Protein AF-A0A0S8G6N2-F1 (afdb_monomer_lite)

Sequence (143 aa):
MYERDAFYPPSVASLGEPAIMRDLRLAQLVIYPLRYNPVRRELHVYQNVEVEVVFTDDGTNEKGMMRRRPSASFEELYRSLVLNYDELGRGVDGVERGSYLIITHDQFIEEIAPLAEWKRRKGWDVVVTPLSVIGSSPSATDI

Secondary structure (DSSP, 8-state):
-TT--S-BSSSSEEEPPPEEETTEEE--EEE--EEEETTTTEEEE-S---------S--TT--SS--SSPBTTTHHHHHHH-TTTGGGTTTTT-PBPPEEEEEE-GGGHHHHHHHHHHHHHTT-EEEEEEHHHH-SS--TT--

Organism: NCBI:txid1703774

InterPro domains:
  IPR001769 Gingipain [PF01364] (98-134)
  IPR012600 Gingipain propeptide [PF08126] (2-82)
  IPR029030 Caspase-like domain superfamily [SSF52129] (93-141)
  IPR029031 Gingipain, N-terminal superfamily [G3DSA:3.40.50.10390] (91-143)
  IPR038490 Gingipain propeptide superfamily [G3DSA:2.60.40.3800] (1-87)

pLDDT: mean 83.91, std 12.16, range [46.53, 95.69]

Structure (mmCIF, N/CA/C/O backbone):
data_AF-A0A0S8G6N2-F1
#
_entry.id   AF-A0A0S8G6N2-F1
#
loop_
_atom_site.group_PDB
_atom_site.id
_atom_site.type_symbol
_atom_site.label_atom_id
_atom_site.label_alt_id
_atom_site.label_comp_id
_atom_site.label_asym_id
_atom_site.label_entity_id
_atom_site.label_seq_id
_atom_site.pdbx_PDB_ins_code
_atom_site.Cartn_x
_atom_site.Cartn_y
_atom_site.Cartn_z
_atom_site.occupancy
_atom_site.B_iso_or_equiv
_atom_site.auth_seq_id
_atom_site.auth_comp_id
_atom_site.auth_asym_id
_atom_site.auth_atom_id
_atom_site.pdbx_PDB_model_num
ATOM 1 N N . MET A 1 1 ? -13.311 19.988 22.844 1.00 61.28 1 MET A N 1
ATOM 2 C CA . MET A 1 1 ? -13.553 18.554 22.547 1.00 61.28 1 MET A CA 1
ATOM 3 C C . MET A 1 1 ? -14.194 17.823 23.727 1.00 61.28 1 MET A C 1
ATOM 5 O O . MET A 1 1 ? -15.153 17.105 23.500 1.00 61.28 1 MET A O 1
ATOM 9 N N . TYR A 1 2 ? -13.740 18.044 24.966 1.00 72.12 2 TYR A N 1
ATOM 10 C CA . TYR A 1 2 ? -14.276 17.381 26.170 1.00 72.12 2 TYR A CA 1
ATOM 11 C C . TYR A 1 2 ? -15.663 17.852 26.647 1.00 72.12 2 TYR A C 1
ATOM 13 O O . TYR A 1 2 ? -16.285 17.179 27.454 1.00 72.12 2 TYR A O 1
ATOM 21 N N . GLU A 1 3 ? -16.166 18.972 26.132 1.00 84.06 3 GLU A N 1
ATOM 22 C CA . GLU A 1 3 ? -17.478 19.536 26.497 1.00 84.06 3 GLU A CA 1
ATOM 23 C C . GLU A 1 3 ? -18.605 19.096 25.549 1.00 84.06 3 GLU A C 1
ATOM 25 O O . GLU A 1 3 ? -19.748 19.523 25.684 1.00 84.06 3 GLU A O 1
ATOM 30 N N . ARG A 1 4 ? -18.292 18.264 24.547 1.00 84.88 4 ARG A N 1
ATOM 31 C CA . ARG A 1 4 ? -19.255 17.828 23.535 1.00 84.88 4 ARG A CA 1
ATOM 32 C C . ARG A 1 4 ? -19.909 16.520 23.966 1.00 84.88 4 ARG A C 1
ATOM 34 O O . ARG A 1 4 ? -19.217 15.514 24.102 1.00 84.88 4 ARG A O 1
ATOM 41 N N . ASP A 1 5 ? -21.232 16.527 24.110 1.00 90.88 5 ASP A N 1
ATOM 42 C CA . ASP A 1 5 ? -22.028 15.327 24.391 1.00 90.88 5 ASP A CA 1
ATOM 43 C C . ASP A 1 5 ? -22.211 14.485 23.116 1.00 90.88 5 ASP A C 1
ATOM 45 O O . ASP A 1 5 ? -23.252 14.496 22.462 1.00 90.88 5 ASP A O 1
ATOM 49 N N . ALA A 1 6 ? -21.131 13.828 22.692 1.00 91.62 6 ALA A N 1
ATOM 50 C CA . ALA A 1 6 ? -21.118 12.921 21.553 1.00 91.62 6 ALA A CA 1
ATOM 51 C C . ALA A 1 6 ? -19.998 11.882 21.694 1.00 91.62 6 ALA A C 1
ATOM 53 O O . ALA A 1 6 ? -18.934 12.167 22.244 1.00 91.62 6 ALA A O 1
ATOM 54 N N . PHE A 1 7 ? -20.212 10.690 21.135 1.00 92.06 7 PHE A N 1
ATOM 55 C CA . PHE A 1 7 ? -19.178 9.660 21.056 1.00 92.06 7 PHE A CA 1
ATOM 56 C C . PHE A 1 7 ? -18.111 10.014 20.020 1.00 92.06 7 PHE A C 1
ATOM 58 O O . PHE A 1 7 ? -18.426 10.269 18.853 1.00 92.06 7 PHE A O 1
ATOM 65 N N . TYR A 1 8 ? -16.848 9.948 20.435 1.00 91.12 8 TYR A N 1
ATOM 66 C CA . TYR A 1 8 ? -15.688 10.115 19.569 1.00 91.12 8 TYR A CA 1
ATOM 67 C C . TYR A 1 8 ? -14.822 8.841 19.550 1.00 91.12 8 TYR A C 1
ATOM 69 O O . TYR A 1 8 ? -14.606 8.262 20.619 1.00 91.12 8 TYR A O 1
ATOM 77 N N . PRO A 1 9 ? -14.293 8.412 18.384 1.00 92.50 9 PRO A N 1
ATOM 78 C CA . PRO A 1 9 ? -14.552 8.924 17.026 1.00 92.50 9 PRO A CA 1
ATOM 79 C C . PRO A 1 9 ? -16.022 8.759 16.582 1.00 92.50 9 PRO A C 1
ATOM 81 O O . PRO A 1 9 ? -16.766 8.022 17.230 1.00 92.50 9 PRO A O 1
ATOM 84 N N . PRO A 1 10 ? -16.493 9.460 15.531 1.00 89.25 10 PRO A N 1
ATOM 85 C CA . PRO A 1 10 ? -17.893 9.401 15.093 1.00 89.25 10 PRO A CA 1
ATOM 86 C C . PRO A 1 10 ? -18.275 8.083 14.395 1.00 89.25 10 PRO A C 1
ATOM 88 O O . PRO A 1 10 ? -19.438 7.682 14.469 1.00 89.25 10 PRO A O 1
ATOM 91 N N . SER A 1 11 ? -17.320 7.390 13.776 1.00 90.94 11 SER A N 1
ATOM 92 C CA . SER A 1 11 ? -17.503 6.082 13.138 1.00 90.94 11 SER A CA 1
ATOM 93 C C . SER A 1 11 ? -16.583 5.029 13.766 1.00 90.94 11 SER A C 1
ATOM 95 O O . SER A 1 11 ? -15.563 5.363 14.365 1.00 90.94 11 SER A O 1
ATOM 97 N N . VAL A 1 12 ? -16.965 3.752 13.659 1.00 92.62 12 VAL A N 1
ATOM 98 C CA . VAL A 1 12 ? -16.175 2.600 14.153 1.00 92.62 12 VAL A CA 1
ATOM 99 C C . VAL A 1 12 ? -15.094 2.197 13.150 1.00 92.62 12 VAL A C 1
ATOM 101 O O . VAL A 1 12 ? -14.081 1.629 13.532 1.00 92.62 12 VAL A O 1
ATOM 104 N N . ALA A 1 13 ? -15.278 2.532 11.877 1.00 93.94 13 ALA A N 1
ATOM 105 C CA . ALA A 1 13 ? -14.270 2.377 10.845 1.00 93.94 13 ALA A CA 1
ATOM 106 C C . ALA A 1 13 ? -14.218 3.635 9.972 1.00 93.94 13 ALA A C 1
ATOM 108 O O . ALA A 1 13 ? -15.216 4.353 9.832 1.00 93.94 13 ALA A O 1
ATOM 109 N N . SER A 1 14 ? -13.055 3.912 9.401 1.00 93.50 14 SER A N 1
ATOM 110 C CA . SER A 1 14 ? -12.871 4.933 8.373 1.00 93.50 14 SER A CA 1
ATOM 111 C C . SER A 1 14 ? -11.941 4.412 7.285 1.00 93.50 14 SER A C 1
ATOM 113 O O . SER A 1 14 ? -11.021 3.635 7.546 1.00 93.50 14 SER A O 1
ATOM 115 N N . LEU A 1 15 ? -12.206 4.837 6.052 1.00 91.88 15 LEU A N 1
ATOM 116 C CA . LEU A 1 15 ? -11.362 4.550 4.902 1.00 91.88 15 LEU A CA 1
ATOM 117 C C . LEU A 1 15 ? -10.538 5.800 4.582 1.00 91.88 15 LEU A C 1
ATOM 119 O O . LEU A 1 15 ? -11.094 6.890 4.448 1.00 91.88 15 LEU A O 1
ATOM 123 N N . GLY A 1 16 ? -9.220 5.644 4.501 1.00 89.25 16 GLY A N 1
ATOM 124 C CA . GLY A 1 16 ? -8.308 6.687 4.041 1.00 89.25 16 GLY A CA 1
ATOM 125 C C . GLY A 1 16 ? -8.349 6.862 2.523 1.00 89.25 16 GLY A C 1
ATOM 126 O O . GLY A 1 16 ? -8.887 6.027 1.794 1.00 89.25 16 GLY A O 1
ATOM 127 N N . GLU A 1 17 ? -7.744 7.943 2.034 1.00 88.81 17 GLU A N 1
ATOM 128 C CA . GLU A 1 17 ? -7.650 8.191 0.595 1.00 88.81 17 GLU A CA 1
ATOM 129 C C . GLU A 1 17 ? -6.792 7.120 -0.108 1.00 88.81 17 GLU A C 1
ATOM 131 O O . GLU A 1 17 ? -5.739 6.734 0.416 1.00 88.81 17 GLU A O 1
ATOM 136 N N . PRO A 1 18 ? -7.201 6.633 -1.297 1.00 88.44 18 PRO A N 1
ATOM 137 C CA . PRO A 1 18 ? -6.416 5.661 -2.042 1.00 88.44 18 PRO A CA 1
ATOM 138 C C . PRO A 1 18 ? -5.062 6.218 -2.496 1.00 88.44 18 PRO A C 1
ATOM 140 O O . PRO A 1 18 ? -4.984 7.268 -3.140 1.00 88.44 18 PRO A O 1
ATOM 143 N N . ALA A 1 19 ? -3.999 5.456 -2.253 1.00 87.56 19 ALA A N 1
ATOM 144 C CA . ALA A 1 19 ? -2.635 5.776 -2.660 1.00 87.56 19 ALA A CA 1
ATOM 145 C C . ALA A 1 19 ? -2.081 4.718 -3.622 1.00 87.56 19 ALA A C 1
ATOM 147 O O . ALA A 1 19 ? -2.405 3.535 -3.526 1.00 87.56 19 ALA A O 1
ATOM 148 N N . ILE A 1 20 ? -1.212 5.126 -4.548 1.00 86.56 20 ILE A N 1
ATOM 149 C CA . ILE A 1 20 ? -0.537 4.199 -5.463 1.00 86.56 20 ILE A CA 1
ATOM 150 C C . ILE A 1 20 ? 0.858 3.886 -4.919 1.00 86.56 20 ILE A C 1
ATOM 152 O O . ILE A 1 20 ? 1.721 4.759 -4.851 1.00 86.56 20 ILE A O 1
ATOM 156 N N . MET A 1 21 ? 1.101 2.618 -4.596 1.00 86.25 21 MET A N 1
ATOM 157 C CA . MET A 1 21 ? 2.423 2.090 -4.270 1.00 86.25 21 MET A CA 1
ATOM 158 C C . MET A 1 21 ? 2.944 1.264 -5.444 1.00 86.25 21 MET A C 1
ATOM 160 O O . MET A 1 21 ? 2.768 0.044 -5.494 1.00 86.25 21 MET A O 1
ATOM 164 N N . ARG A 1 22 ? 3.619 1.942 -6.380 1.00 84.75 22 ARG A N 1
ATOM 165 C CA . ARG A 1 22 ? 4.195 1.359 -7.603 1.00 84.75 22 ARG A CA 1
ATOM 166 C C . ARG A 1 22 ? 3.171 0.520 -8.372 1.00 84.75 22 ARG A C 1
ATOM 168 O O . ARG A 1 22 ? 2.451 1.075 -9.198 1.00 84.75 22 ARG A O 1
ATOM 175 N N . ASP A 1 23 ? 3.098 -0.788 -8.128 1.00 80.44 23 ASP A N 1
ATOM 176 C CA . ASP A 1 23 ? 2.254 -1.731 -8.856 1.00 80.44 23 ASP A CA 1
ATOM 177 C C . ASP A 1 23 ? 0.799 -1.775 -8.358 1.00 80.44 23 ASP A C 1
ATOM 179 O O . ASP A 1 23 ? -0.105 -2.044 -9.162 1.00 80.44 23 ASP A O 1
ATOM 183 N N . LEU A 1 24 ? 0.563 -1.406 -7.095 1.00 83.00 24 LEU A N 1
ATOM 184 C CA . LEU A 1 24 ? -0.725 -1.543 -6.410 1.00 83.00 24 LEU A CA 1
ATOM 185 C C . LEU A 1 24 ? -1.356 -0.192 -6.056 1.00 83.00 24 LEU A C 1
ATOM 187 O O . LEU A 1 24 ? -0.659 0.762 -5.718 1.00 83.00 24 LEU A O 1
ATOM 191 N N . ARG A 1 25 ? -2.690 -0.140 -6.092 1.00 86.25 25 ARG A N 1
ATOM 192 C CA . ARG A 1 25 ? -3.499 0.928 -5.491 1.00 86.25 25 ARG A CA 1
ATOM 193 C C . ARG A 1 25 ? -4.016 0.402 -4.158 1.00 86.25 25 ARG A C 1
ATOM 195 O O . ARG A 1 25 ? -4.633 -0.658 -4.123 1.00 86.25 25 ARG A O 1
ATOM 202 N N . LEU A 1 26 ? -3.711 1.112 -3.084 1.00 88.12 26 LEU A N 1
ATOM 203 C CA . LEU A 1 26 ? -3.954 0.709 -1.706 1.00 88.12 26 LEU A CA 1
ATOM 204 C C . LEU A 1 26 ? -4.903 1.702 -1.047 1.00 88.12 26 LEU A C 1
ATOM 206 O O . LEU A 1 26 ? -4.827 2.897 -1.323 1.00 88.12 26 LEU A O 1
ATOM 210 N N . ALA A 1 27 ? -5.749 1.217 -0.146 1.00 90.56 27 ALA A N 1
ATOM 211 C CA . ALA A 1 27 ? -6.561 2.051 0.728 1.00 90.56 27 ALA A CA 1
ATOM 212 C C . ALA A 1 27 ? -6.328 1.621 2.178 1.00 90.56 27 ALA A C 1
ATOM 214 O O . ALA A 1 27 ? -6.266 0.428 2.478 1.00 90.56 27 ALA A O 1
ATOM 215 N N . GLN A 1 28 ? -6.172 2.593 3.074 1.00 92.44 28 GLN A N 1
ATOM 216 C CA . GLN A 1 28 ? -5.993 2.319 4.494 1.00 92.44 28 GLN A CA 1
ATOM 217 C C . GLN A 1 28 ? -7.360 2.187 5.166 1.00 92.44 28 GLN A C 1
ATOM 219 O O . GLN A 1 28 ? -8.133 3.141 5.1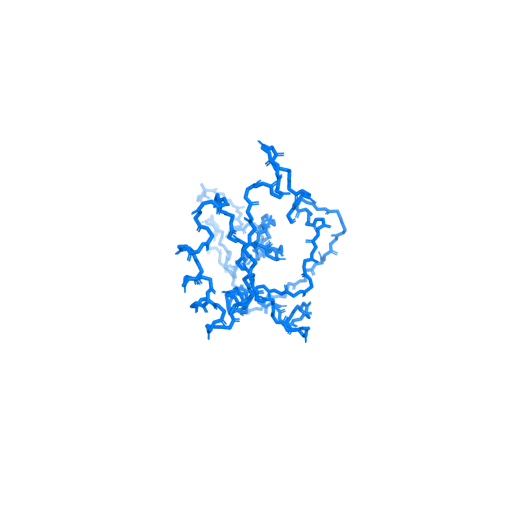72 1.00 92.44 28 GLN A O 1
ATOM 224 N N . LEU A 1 29 ? -7.639 1.035 5.774 1.00 93.12 29 LEU A N 1
ATOM 225 C CA . LEU A 1 29 ? -8.784 0.859 6.665 1.00 93.12 29 LEU A CA 1
ATOM 226 C C . LEU A 1 29 ? -8.336 1.099 8.110 1.00 93.12 29 LEU A C 1
ATOM 228 O O . LEU A 1 29 ? -7.435 0.419 8.603 1.00 93.12 29 LEU A O 1
ATOM 232 N N . VAL A 1 30 ? -8.962 2.052 8.795 1.00 93.94 30 VAL A N 1
ATOM 233 C CA . VAL A 1 30 ? -8.718 2.322 10.218 1.00 93.94 30 VAL A CA 1
ATOM 234 C C . VAL A 1 30 ? -9.936 1.884 11.017 1.00 93.94 30 VAL A C 1
ATOM 236 O O . VAL A 1 30 ? -11.056 2.285 10.711 1.00 93.94 30 VAL A O 1
ATOM 239 N N . ILE A 1 31 ? -9.718 1.072 12.053 1.00 94.44 31 ILE A N 1
ATOM 240 C CA . ILE A 1 31 ? -10.769 0.574 12.946 1.00 94.44 31 ILE A CA 1
ATOM 241 C C . ILE A 1 31 ? -10.591 1.203 14.330 1.00 94.44 31 ILE A C 1
ATOM 243 O O . ILE A 1 31 ? -9.504 1.183 14.908 1.00 94.44 31 ILE A O 1
ATOM 247 N N . TYR A 1 32 ? -11.680 1.740 14.872 1.00 94.69 32 TYR A N 1
ATOM 248 C CA . TYR A 1 32 ? -11.781 2.366 16.186 1.00 94.69 32 TYR A CA 1
ATOM 249 C C . TYR A 1 32 ? -12.663 1.502 17.104 1.00 94.69 32 TYR A C 1
ATOM 251 O O . TYR A 1 32 ? -13.867 1.742 17.215 1.00 94.69 32 TYR A O 1
ATOM 259 N N . PRO A 1 33 ? -12.094 0.496 17.795 1.00 93.81 33 PRO A N 1
ATOM 260 C CA . PRO A 1 33 ? -12.868 -0.423 18.638 1.00 93.81 33 PRO A CA 1
ATOM 261 C C . PRO A 1 33 ? -13.377 0.223 19.936 1.00 93.81 33 PRO A C 1
ATOM 263 O O . PRO A 1 33 ? -14.170 -0.374 20.662 1.00 93.81 33 PRO A O 1
ATOM 266 N N . LEU A 1 34 ? -12.922 1.439 20.244 1.00 94.81 34 LEU A N 1
ATOM 267 C CA . LEU A 1 34 ? -13.254 2.181 21.451 1.00 94.81 34 LEU A CA 1
ATOM 268 C C . LEU A 1 34 ? -13.861 3.525 21.072 1.00 94.81 34 LEU A C 1
ATOM 270 O O . LEU A 1 34 ? -13.276 4.280 20.291 1.00 94.81 34 LEU A O 1
ATOM 274 N N . ARG A 1 35 ? -15.014 3.843 21.658 1.00 94.12 35 ARG A N 1
ATOM 275 C CA . ARG A 1 35 ? -15.675 5.136 21.470 1.00 94.12 35 ARG A CA 1
ATOM 276 C C . ARG A 1 35 ? -16.075 5.715 22.808 1.00 94.12 35 ARG A C 1
ATOM 278 O O . ARG A 1 35 ? -16.758 5.058 23.586 1.00 94.12 35 ARG A O 1
ATOM 285 N N . TYR A 1 36 ? -15.677 6.952 23.062 1.00 94.50 36 TYR A N 1
ATOM 286 C CA . TYR A 1 36 ? -15.869 7.590 24.358 1.00 94.50 36 TYR A CA 1
ATOM 287 C C . TYR A 1 36 ? -16.732 8.843 24.238 1.00 94.50 36 TYR A C 1
ATOM 289 O O . TYR A 1 36 ? -16.522 9.654 23.332 1.00 94.50 36 TYR A O 1
ATOM 297 N N . ASN A 1 37 ? -17.683 9.004 25.159 1.00 95.06 37 ASN A N 1
ATOM 298 C CA . ASN A 1 37 ? -18.418 10.247 25.360 1.00 95.06 37 ASN A CA 1
ATOM 299 C C . ASN A 1 37 ? -17.908 10.940 26.641 1.00 95.06 37 ASN A C 1
ATOM 301 O O . ASN A 1 37 ? -18.136 10.428 27.742 1.00 95.06 37 ASN A O 1
ATOM 305 N N . PRO A 1 38 ? -17.248 12.107 26.531 1.00 92.31 38 PRO A N 1
ATOM 306 C CA . PRO A 1 38 ? -16.621 12.769 27.671 1.00 92.31 38 PRO A CA 1
ATOM 307 C C . PRO A 1 38 ? -17.606 13.422 28.646 1.00 92.31 38 PRO A C 1
ATOM 309 O O . PRO A 1 38 ? -17.295 13.500 29.834 1.00 92.31 38 PRO A O 1
ATOM 312 N N . VAL A 1 39 ? -18.780 13.855 28.177 1.00 93.75 39 VAL A N 1
ATOM 313 C CA . VAL A 1 39 ? -19.797 14.507 29.022 1.00 93.75 39 VAL A CA 1
ATOM 314 C C . VAL A 1 39 ? -20.529 13.467 29.863 1.00 93.75 39 VAL A C 1
ATOM 316 O O . VAL A 1 39 ? -20.693 13.644 31.069 1.00 93.75 39 VAL A O 1
ATOM 319 N N . ARG A 1 40 ? -20.904 12.343 29.242 1.00 92.56 40 ARG A N 1
ATOM 320 C CA . ARG A 1 40 ? -21.622 11.243 29.905 1.00 92.56 40 ARG A CA 1
ATOM 321 C C . ARG A 1 40 ? -20.708 10.268 30.646 1.00 92.56 40 ARG A C 1
ATOM 323 O O . ARG A 1 40 ? -21.190 9.503 31.473 1.00 92.56 40 ARG A O 1
ATOM 330 N N . ARG A 1 41 ? -19.397 10.309 30.375 1.00 91.31 41 ARG A N 1
ATOM 331 C CA . ARG A 1 41 ? -18.388 9.360 30.888 1.00 91.31 41 ARG A CA 1
ATOM 332 C C . ARG A 1 41 ? -18.700 7.906 30.524 1.00 91.31 41 ARG A C 1
ATOM 334 O O . ARG A 1 41 ? -18.416 6.985 31.284 1.00 91.31 41 ARG A O 1
ATOM 341 N N . GLU A 1 42 ? -19.268 7.707 29.341 1.00 95.00 42 GLU A N 1
ATOM 342 C CA . GLU A 1 42 ? -19.617 6.394 28.803 1.00 95.00 42 G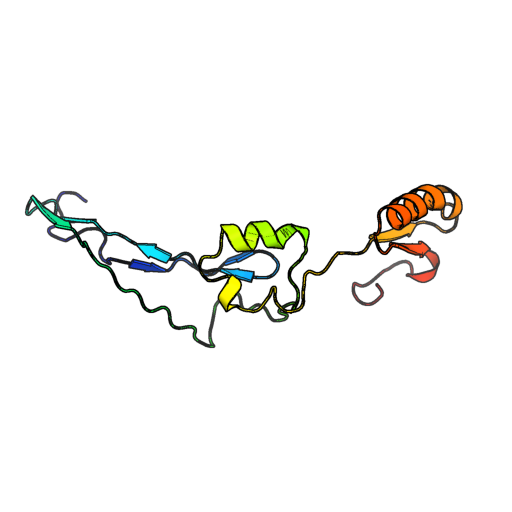LU A CA 1
ATOM 343 C C . GLU A 1 42 ? -18.559 5.958 27.777 1.00 95.00 42 GLU A C 1
ATOM 345 O O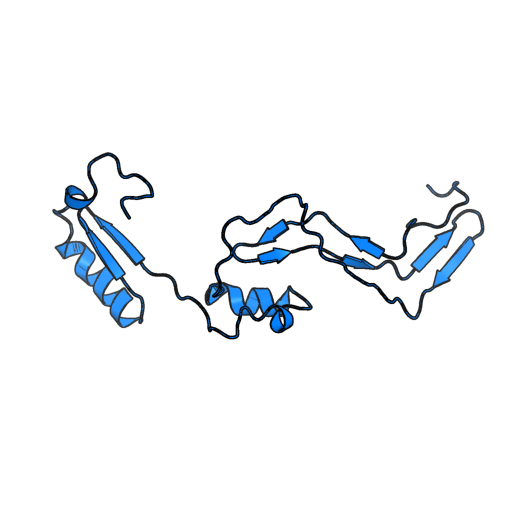 . GLU A 1 42 ? -18.182 6.730 26.890 1.00 95.00 42 GLU A O 1
ATOM 350 N N . LEU A 1 43 ? -18.082 4.716 27.891 1.00 94.25 43 LEU A N 1
ATOM 351 C CA . LEU A 1 43 ? -17.165 4.084 26.941 1.00 94.25 43 LEU A CA 1
ATOM 352 C C . LEU A 1 43 ? -17.869 2.903 26.275 1.00 94.25 43 LEU A C 1
ATOM 354 O O . LEU A 1 43 ? -18.255 1.945 26.941 1.00 94.25 43 LEU A O 1
ATOM 358 N N . HIS A 1 44 ? -17.989 2.950 24.955 1.00 94.25 44 HIS A N 1
ATOM 359 C CA . HIS A 1 44 ? -18.395 1.806 24.152 1.00 94.25 44 HIS A CA 1
ATOM 360 C C . HIS A 1 44 ? -17.163 1.028 23.699 1.00 94.25 44 HIS A C 1
ATOM 362 O O . HIS A 1 44 ? -16.225 1.604 23.141 1.00 94.25 44 HIS A O 1
ATOM 368 N N . VAL A 1 45 ? -17.198 -0.284 23.928 1.00 95.19 45 VAL A N 1
ATOM 369 C CA . VAL A 1 45 ? -16.149 -1.232 23.546 1.00 95.19 45 VAL A CA 1
ATOM 370 C C . VAL A 1 45 ? -16.752 -2.243 22.579 1.00 95.19 45 VAL A C 1
ATOM 372 O O . VAL A 1 45 ? -17.625 -3.024 22.957 1.00 95.19 45 VAL A O 1
ATOM 375 N N . TYR A 1 46 ? -16.291 -2.226 21.333 1.00 94.44 46 TYR A N 1
ATOM 376 C CA . TYR A 1 46 ? -16.722 -3.170 20.307 1.00 94.44 46 TYR A CA 1
ATOM 377 C C . TYR A 1 46 ? -15.785 -4.377 20.318 1.00 94.44 46 TYR A C 1
ATOM 379 O O . TYR A 1 46 ? -14.602 -4.249 20.017 1.00 94.44 46 TYR A O 1
ATOM 387 N N . GLN A 1 47 ? -16.312 -5.544 20.692 1.00 93.56 47 GLN A N 1
ATOM 388 C CA . GLN A 1 47 ? -15.540 -6.793 20.733 1.00 93.56 47 GLN A CA 1
ATOM 389 C C . GLN A 1 47 ? -15.428 -7.459 19.359 1.00 93.56 47 GLN A C 1
ATOM 391 O O . GLN A 1 47 ? -14.424 -8.098 19.073 1.00 93.56 47 GLN A O 1
ATOM 396 N N . ASN A 1 48 ? -16.445 -7.284 18.513 1.00 94.06 48 ASN A N 1
ATOM 397 C CA . ASN A 1 48 ? -16.481 -7.793 17.149 1.00 94.06 48 ASN A CA 1
ATOM 398 C C . ASN A 1 48 ? -16.889 -6.652 16.217 1.00 94.06 48 ASN A C 1
ATOM 400 O O . ASN A 1 48 ? -17.883 -5.969 16.474 1.00 94.06 48 ASN A O 1
ATOM 404 N N . VAL A 1 49 ? -16.108 -6.443 15.159 1.00 91.50 49 VAL A N 1
ATOM 405 C CA . VAL A 1 49 ? -16.381 -5.454 14.114 1.00 91.50 49 VAL A CA 1
ATOM 406 C C . VAL A 1 49 ? -16.284 -6.173 12.779 1.00 91.50 49 VAL A C 1
ATOM 408 O O . VAL A 1 49 ? -15.223 -6.680 12.427 1.00 91.50 49 VAL A O 1
ATOM 411 N N . GLU A 1 50 ? -17.393 -6.214 12.053 1.00 92.81 50 GLU A N 1
ATOM 412 C CA . GLU A 1 50 ? -17.454 -6.722 10.687 1.00 92.81 50 GLU A CA 1
ATOM 413 C C . GLU A 1 50 ? -17.453 -5.529 9.730 1.00 92.81 50 GLU A C 1
ATOM 415 O O . GLU A 1 50 ? -18.200 -4.566 9.926 1.00 92.81 50 GLU A O 1
ATOM 420 N N . VAL A 1 51 ? -16.560 -5.557 8.739 1.00 90.75 51 VAL A N 1
ATOM 421 C CA . VAL A 1 51 ? -16.401 -4.482 7.757 1.00 90.75 51 VAL A CA 1
ATOM 422 C C . VAL A 1 51 ? -16.472 -5.085 6.366 1.00 90.75 51 VAL A C 1
ATOM 424 O O . VAL A 1 51 ? -15.672 -5.951 6.024 1.00 90.75 51 VAL A O 1
ATOM 427 N N . GLU A 1 52 ? -17.395 -4.579 5.557 1.00 91.50 52 GLU A N 1
ATOM 428 C CA . GLU A 1 52 ? -17.483 -4.885 4.135 1.00 91.50 52 GLU A CA 1
ATOM 429 C C . GLU A 1 52 ? -16.849 -3.743 3.333 1.00 91.50 52 GLU A C 1
ATOM 431 O O . GLU A 1 52 ? -17.194 -2.572 3.510 1.00 91.50 52 GLU A O 1
ATOM 436 N N . VAL A 1 53 ? -15.899 -4.080 2.459 1.00 88.25 53 VAL A N 1
ATOM 437 C CA . VAL A 1 53 ? -15.255 -3.126 1.550 1.00 88.25 53 VAL A CA 1
ATOM 438 C C . VAL A 1 53 ? -15.715 -3.429 0.131 1.00 88.25 53 VAL A C 1
ATOM 440 O O . VAL A 1 53 ? -15.396 -4.481 -0.417 1.00 88.25 53 VAL A O 1
ATOM 443 N N . VAL A 1 54 ? -16.446 -2.489 -0.467 1.00 87.56 54 VAL A N 1
ATOM 444 C CA . VAL A 1 54 ? -16.962 -2.602 -1.836 1.00 87.56 54 VAL A CA 1
ATOM 445 C C . VAL A 1 54 ? -16.111 -1.746 -2.771 1.00 87.56 54 VAL A C 1
ATOM 447 O O . VAL A 1 54 ? -15.963 -0.541 -2.565 1.00 87.56 54 VAL A O 1
ATOM 450 N N . PHE A 1 55 ? -15.551 -2.368 -3.808 1.00 82.50 55 PHE A N 1
ATOM 451 C CA . PHE A 1 55 ? -14.822 -1.670 -4.866 1.00 82.50 55 PHE A CA 1
ATOM 452 C C . PHE A 1 55 ? -15.814 -1.136 -5.906 1.00 82.50 55 PHE A C 1
ATOM 454 O O . PHE A 1 55 ? -16.690 -1.869 -6.357 1.00 82.50 55 PHE A O 1
ATOM 461 N N . THR A 1 56 ? -15.684 0.139 -6.268 1.00 82.00 56 THR A N 1
ATOM 462 C CA . THR A 1 56 ? -16.527 0.824 -7.262 1.00 82.00 56 THR A CA 1
ATOM 463 C C . THR A 1 56 ? -15.667 1.307 -8.432 1.00 82.00 56 THR A C 1
ATOM 465 O O . THR A 1 56 ? -14.454 1.467 -8.273 1.00 82.00 56 THR A O 1
ATOM 468 N N . ASP A 1 57 ? -16.285 1.489 -9.603 1.00 68.38 57 ASP A N 1
ATOM 469 C CA . ASP A 1 57 ? -15.573 1.774 -10.858 1.00 68.38 57 ASP A CA 1
ATOM 470 C C . ASP A 1 57 ? -15.076 3.226 -10.973 1.00 68.38 57 ASP A C 1
ATOM 472 O O . ASP A 1 57 ? -14.074 3.462 -11.639 1.00 68.38 57 ASP A O 1
ATOM 476 N N . ASP A 1 58 ? -15.708 4.178 -10.280 1.00 67.75 58 ASP A N 1
ATOM 477 C CA . ASP A 1 58 ? -15.312 5.591 -10.281 1.00 67.75 58 ASP A CA 1
ATOM 478 C C . ASP A 1 58 ? -14.356 5.889 -9.114 1.00 67.75 58 ASP A C 1
ATOM 480 O O . ASP A 1 58 ? -14.708 5.697 -7.942 1.00 67.75 58 ASP A O 1
ATOM 484 N N . GLY A 1 59 ? -13.144 6.393 -9.388 1.00 63.31 59 GLY A N 1
ATOM 485 C CA . GLY A 1 59 ? -12.197 6.660 -8.303 1.00 63.31 59 GLY A CA 1
ATOM 486 C C . GLY A 1 59 ? -11.115 7.705 -8.562 1.00 63.31 59 GLY A C 1
ATOM 487 O O . GLY A 1 59 ? -10.618 7.911 -9.660 1.00 63.31 59 GLY A O 1
ATOM 488 N N . THR A 1 60 ? -10.649 8.337 -7.485 1.00 61.31 60 THR A N 1
ATOM 489 C CA . THR A 1 60 ? -9.403 9.115 -7.505 1.00 61.31 60 THR A CA 1
ATOM 490 C C . THR A 1 60 ? -8.193 8.181 -7.635 1.00 61.31 60 THR A C 1
ATOM 492 O O . THR A 1 60 ? -8.164 7.097 -7.044 1.00 61.31 60 THR A O 1
ATOM 495 N N . ASN A 1 61 ? -7.161 8.597 -8.378 1.00 64.00 61 ASN A N 1
ATOM 496 C CA . ASN A 1 61 ? -5.941 7.808 -8.619 1.00 64.00 61 ASN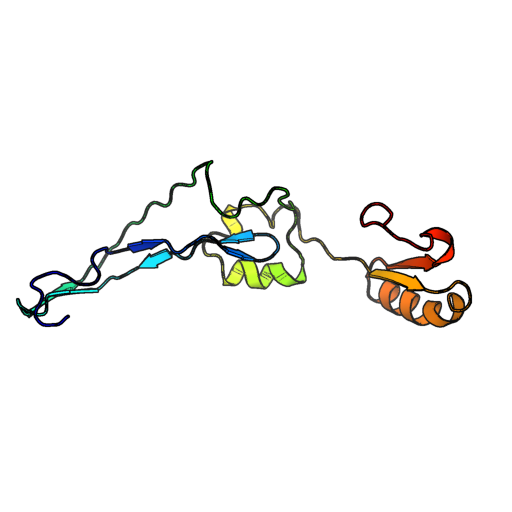 A CA 1
ATOM 497 C C . ASN A 1 61 ? -6.184 6.469 -9.341 1.00 64.00 61 ASN A C 1
ATOM 499 O O . ASN A 1 61 ? -5.643 5.429 -8.951 1.00 64.00 61 ASN A O 1
ATOM 503 N N . GLU A 1 62 ? -6.990 6.478 -10.401 1.00 68.12 62 GLU A N 1
ATOM 504 C CA . GLU A 1 62 ? -7.095 5.335 -11.306 1.00 68.12 62 GLU A CA 1
ATOM 505 C C . GLU A 1 62 ? -5.750 5.037 -11.970 1.00 68.12 62 GLU A C 1
ATOM 507 O O . GLU A 1 62 ? -5.080 5.905 -12.535 1.00 68.12 62 GLU A O 1
ATOM 512 N N . LYS A 1 63 ? -5.333 3.774 -11.896 1.00 67.50 63 LYS A N 1
ATOM 513 C CA . LYS A 1 63 ? -4.097 3.328 -12.523 1.00 67.50 63 LYS A CA 1
ATOM 514 C C . LYS A 1 63 ? -4.414 2.766 -13.906 1.00 67.50 63 LYS A C 1
ATOM 516 O O . LYS A 1 63 ? -4.760 1.596 -14.024 1.00 67.50 63 LYS A O 1
ATOM 521 N N . GLY A 1 64 ? -4.229 3.586 -14.942 1.00 63.28 64 GLY A N 1
ATOM 522 C CA . GLY A 1 64 ? -4.567 3.240 -16.332 1.00 63.28 64 GLY A CA 1
ATOM 523 C C . GLY A 1 64 ? -3.820 2.035 -16.922 1.00 63.28 64 GLY A C 1
ATOM 524 O O . GLY A 1 64 ? -4.265 1.460 -17.908 1.00 63.28 64 GLY A O 1
ATOM 525 N N . MET A 1 65 ? -2.706 1.608 -16.317 1.00 63.62 65 MET A N 1
ATOM 526 C CA . MET A 1 65 ? -1.973 0.417 -16.744 1.00 63.62 65 MET A CA 1
ATOM 527 C C . MET A 1 65 ? -1.562 -0.409 -15.524 1.00 63.62 65 MET A C 1
ATOM 529 O O . MET A 1 65 ? -0.584 -0.110 -14.834 1.00 63.62 65 MET A O 1
ATOM 533 N N . MET A 1 66 ? -2.331 -1.452 -15.217 1.00 63.69 66 MET A N 1
ATOM 534 C CA . MET A 1 66 ? -1.969 -2.411 -14.175 1.00 63.69 66 MET A CA 1
ATOM 535 C C . MET A 1 66 ? -1.036 -3.475 -14.751 1.00 63.69 66 MET A C 1
ATOM 537 O O . MET A 1 66 ? -1.423 -4.265 -15.608 1.00 63.69 66 MET A O 1
ATOM 541 N N . ARG A 1 67 ? 0.204 -3.515 -14.252 1.00 66.31 67 ARG A N 1
ATOM 542 C CA . ARG A 1 67 ? 1.116 -4.628 -14.525 1.00 66.31 67 ARG A CA 1
ATOM 543 C C . ARG A 1 67 ? 0.549 -5.898 -13.898 1.00 66.31 67 ARG A C 1
ATOM 545 O O . ARG A 1 67 ? 0.172 -5.894 -12.723 1.00 66.31 67 ARG A O 1
ATOM 552 N N . ARG A 1 68 ? 0.482 -6.965 -14.700 1.00 66.25 68 ARG A N 1
ATOM 553 C CA . ARG A 1 68 ? 0.016 -8.286 -14.255 1.00 66.25 68 ARG A CA 1
ATOM 554 C C . ARG A 1 68 ? 0.980 -8.919 -13.257 1.00 66.25 68 ARG A C 1
ATOM 556 O O . ARG A 1 68 ? 0.522 -9.501 -12.286 1.00 66.25 68 ARG A O 1
ATOM 563 N N . ARG A 1 69 ? 2.288 -8.739 -13.470 1.00 77.50 69 ARG A N 1
ATOM 564 C CA . ARG A 1 69 ? 3.345 -9.273 -12.609 1.00 77.50 69 ARG A CA 1
ATOM 565 C C . ARG A 1 69 ? 3.926 -8.168 -11.721 1.00 77.50 69 ARG A C 1
ATOM 567 O O . ARG A 1 69 ? 4.335 -7.135 -12.251 1.00 77.50 69 ARG A O 1
ATOM 574 N N . PRO A 1 70 ? 3.959 -8.347 -10.394 1.00 81.25 70 PRO A N 1
ATOM 575 C CA . PRO A 1 70 ? 4.610 -7.416 -9.485 1.00 81.25 70 PRO A CA 1
ATOM 576 C C . PRO A 1 70 ? 6.132 -7.506 -9.632 1.00 81.25 70 PRO A C 1
ATOM 578 O O . PRO A 1 70 ? 6.688 -8.553 -9.976 1.00 81.25 70 PRO A O 1
ATOM 581 N N . SER A 1 71 ? 6.826 -6.405 -9.348 1.00 84.19 71 SER A N 1
ATOM 582 C CA . SER A 1 71 ? 8.291 -6.408 -9.293 1.00 84.19 71 SER A CA 1
ATOM 583 C C . SER A 1 71 ? 8.796 -7.373 -8.218 1.00 84.19 71 SER A C 1
ATOM 585 O O . SER A 1 71 ? 8.373 -7.288 -7.065 1.00 84.19 71 SER A O 1
ATOM 587 N N . ALA A 1 72 ? 9.780 -8.212 -8.551 1.00 84.38 72 ALA A N 1
ATOM 588 C CA . ALA A 1 72 ? 10.363 -9.180 -7.615 1.00 84.38 72 ALA A CA 1
ATOM 589 C C . ALA A 1 72 ? 10.881 -8.538 -6.316 1.00 84.38 72 ALA A C 1
ATOM 591 O O . ALA A 1 72 ? 10.775 -9.122 -5.246 1.00 84.38 72 ALA A O 1
ATOM 592 N N . SER A 1 73 ? 11.412 -7.318 -6.404 1.00 84.88 73 SER A N 1
ATOM 593 C CA . SER A 1 73 ? 11.901 -6.554 -5.250 1.00 84.88 73 SER A CA 1
ATOM 594 C C . SER A 1 73 ? 10.804 -6.015 -4.327 1.00 84.88 73 SER A C 1
ATOM 596 O O . SER A 1 73 ? 11.110 -5.628 -3.205 1.00 84.88 73 SER A O 1
ATOM 598 N N . PHE A 1 74 ? 9.555 -5.949 -4.794 1.00 86.88 74 PHE A N 1
ATOM 599 C CA . PHE A 1 74 ? 8.417 -5.422 -4.035 1.00 86.88 74 PHE A CA 1
ATOM 600 C C . PHE A 1 74 ? 7.447 -6.513 -3.573 1.00 86.88 74 PHE A C 1
ATOM 602 O O . PHE A 1 74 ? 6.619 -6.240 -2.715 1.00 86.88 74 PHE A O 1
ATOM 609 N N . GLU A 1 75 ? 7.560 -7.737 -4.091 1.00 86.88 75 GLU A N 1
ATOM 610 C CA . GLU A 1 75 ? 6.673 -8.860 -3.758 1.00 86.88 75 GLU A CA 1
ATOM 611 C C . GLU A 1 75 ? 6.562 -9.103 -2.242 1.00 86.88 75 GLU A C 1
ATOM 613 O O . GLU A 1 75 ? 5.464 -9.166 -1.693 1.00 86.88 75 GLU A O 1
ATOM 618 N N . GLU A 1 76 ? 7.694 -9.173 -1.540 1.00 88.06 76 GLU A N 1
ATOM 619 C CA . GLU A 1 76 ? 7.721 -9.389 -0.086 1.00 88.06 76 GLU A CA 1
ATOM 620 C C . GLU A 1 76 ? 7.139 -8.195 0.692 1.00 88.06 76 GLU A C 1
ATOM 622 O O . GLU A 1 76 ? 6.431 -8.356 1.691 1.00 88.06 76 GLU A O 1
ATOM 627 N N . LEU A 1 77 ? 7.371 -6.979 0.194 1.00 90.38 77 LEU A N 1
ATOM 628 C CA . LEU A 1 77 ? 6.802 -5.767 0.772 1.00 90.38 77 LEU A CA 1
ATOM 629 C C . LEU A 1 77 ? 5.276 -5.744 0.607 1.00 90.38 77 LEU A C 1
ATOM 631 O O . LEU A 1 77 ? 4.558 -5.406 1.542 1.00 90.38 77 LEU A O 1
ATOM 635 N N . TYR A 1 78 ? 4.765 -6.146 -0.555 1.00 90.12 78 TYR A N 1
ATOM 636 C CA . TYR A 1 78 ? 3.327 -6.217 -0.798 1.00 90.12 78 TYR A CA 1
ATOM 637 C C . TYR A 1 78 ? 2.649 -7.270 0.069 1.00 90.12 78 TYR A C 1
ATOM 639 O O . TYR A 1 78 ? 1.643 -6.964 0.707 1.00 90.12 78 TYR A O 1
ATOM 647 N N . ARG A 1 79 ? 3.242 -8.461 0.172 1.00 88.81 79 ARG A N 1
ATOM 648 C CA . ARG A 1 79 ? 2.739 -9.546 1.023 1.00 88.81 79 ARG A CA 1
ATOM 649 C C . ARG A 1 79 ? 2.695 -9.174 2.509 1.00 88.81 79 ARG A C 1
ATOM 651 O O . ARG A 1 79 ? 1.840 -9.677 3.226 1.00 88.81 79 ARG A O 1
ATOM 658 N N . SER A 1 80 ? 3.598 -8.310 2.975 1.00 90.56 80 SER A N 1
ATOM 659 C CA . SER A 1 80 ? 3.623 -7.871 4.379 1.00 90.56 80 SER A CA 1
ATOM 660 C C . SER A 1 80 ? 2.719 -6.669 4.677 1.00 90.56 80 SER A C 1
ATOM 662 O O . SER A 1 80 ? 2.236 -6.548 5.801 1.00 90.56 80 SER A O 1
ATOM 664 N N . LEU A 1 81 ? 2.481 -5.783 3.704 1.00 90.12 81 LEU A N 1
ATOM 665 C CA . LEU A 1 81 ? 1.688 -4.562 3.906 1.00 90.12 81 LEU A CA 1
ATOM 666 C C . LEU A 1 81 ? 0.210 -4.703 3.539 1.00 90.12 81 LEU A C 1
ATOM 668 O O . LEU A 1 81 ? -0.626 -3.990 4.095 1.00 90.12 81 LEU A O 1
ATOM 672 N N . VAL A 1 82 ? -0.118 -5.555 2.569 1.00 91.50 82 VAL A N 1
ATOM 673 C CA . VAL A 1 82 ? -1.461 -5.627 1.988 1.00 91.50 82 VAL A CA 1
ATOM 674 C C . VAL A 1 82 ? -2.164 -6.873 2.501 1.00 91.50 82 VAL A C 1
ATOM 676 O O . VAL A 1 82 ? -1.797 -7.993 2.161 1.00 91.50 82 VAL A O 1
ATOM 679 N N . LEU A 1 83 ? -3.203 -6.661 3.307 1.00 91.06 83 LEU A N 1
ATOM 680 C CA . LEU A 1 83 ? -3.921 -7.729 4.003 1.00 91.06 83 LEU A CA 1
ATOM 681 C C . LEU A 1 83 ? -4.462 -8.808 3.052 1.00 91.06 83 LEU A C 1
ATOM 683 O O . LEU A 1 83 ? -4.337 -9.992 3.334 1.00 91.06 83 LEU A O 1
ATOM 687 N N . ASN A 1 84 ? -5.035 -8.396 1.921 1.00 89.44 84 ASN A N 1
ATOM 688 C CA . ASN A 1 84 ? -5.655 -9.276 0.932 1.00 89.44 84 ASN A CA 1
ATOM 689 C C . ASN A 1 84 ? -4.772 -9.481 -0.313 1.00 89.44 84 ASN A C 1
ATOM 691 O O . ASN A 1 84 ? -5.287 -9.689 -1.409 1.00 89.44 84 ASN A O 1
ATOM 695 N N . TYR A 1 85 ? -3.442 -9.385 -0.182 1.00 88.12 85 TYR A N 1
ATOM 696 C CA . TYR A 1 85 ? -2.538 -9.435 -1.338 1.00 88.12 85 TYR A CA 1
ATOM 697 C C . TYR A 1 85 ? -2.677 -10.716 -2.168 1.00 88.12 85 TYR A C 1
ATOM 699 O O . TYR A 1 85 ? -2.726 -10.657 -3.397 1.00 88.12 85 TYR A O 1
ATOM 707 N N . ASP A 1 86 ? -2.768 -11.868 -1.501 1.00 84.44 86 ASP A N 1
ATOM 708 C CA . ASP A 1 86 ? -2.863 -13.173 -2.164 1.00 84.44 86 ASP A CA 1
ATOM 709 C C . ASP A 1 86 ? -4.177 -13.349 -2.936 1.00 84.44 86 ASP A C 1
ATOM 711 O O . ASP A 1 86 ? -4.203 -14.002 -3.980 1.00 84.44 86 ASP A O 1
ATOM 715 N N . GLU A 1 87 ? -5.251 -12.698 -2.487 1.00 85.94 87 GLU A N 1
ATOM 716 C CA . GLU A 1 87 ? -6.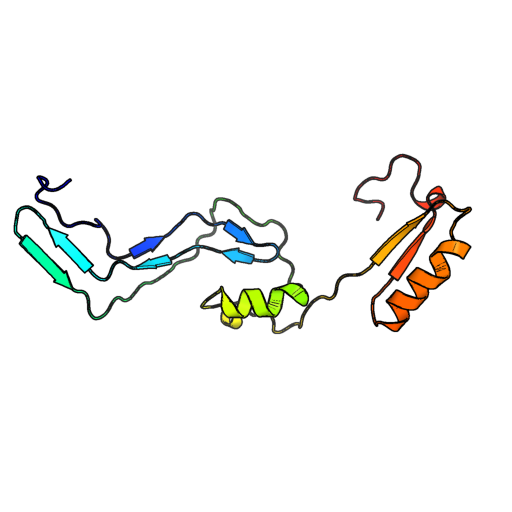560 -12.713 -3.151 1.00 85.94 87 GLU A CA 1
ATOM 717 C C . GLU A 1 87 ? -6.560 -11.902 -4.456 1.00 85.94 87 GLU A C 1
ATOM 719 O O . GLU A 1 87 ? -7.375 -12.149 -5.342 1.00 85.94 87 GLU A O 1
ATOM 724 N N . LEU A 1 88 ? -5.613 -10.968 -4.626 1.00 79.56 88 LEU A N 1
ATOM 725 C CA . LEU A 1 88 ? -5.489 -10.164 -5.848 1.00 79.56 88 LEU A CA 1
ATOM 726 C C . LEU A 1 88 ? -4.956 -10.964 -7.048 1.00 79.56 88 LEU A C 1
ATOM 728 O O . LEU A 1 88 ? -4.932 -10.437 -8.163 1.00 79.56 88 LEU A O 1
ATOM 732 N N . GLY A 1 89 ? -4.456 -12.188 -6.840 1.00 74.75 89 GLY A N 1
ATOM 733 C CA . GLY A 1 89 ? -3.945 -13.059 -7.906 1.00 74.75 89 GLY A CA 1
ATOM 734 C C . GLY A 1 89 ? -2.677 -12.552 -8.613 1.00 74.75 89 GLY A C 1
ATOM 735 O O . GLY A 1 89 ? -2.249 -13.138 -9.604 1.00 74.75 89 GLY A O 1
ATOM 736 N N . ARG A 1 90 ? -2.044 -11.478 -8.120 1.00 71.69 90 ARG A N 1
ATOM 737 C CA . ARG A 1 90 ? -0.891 -10.817 -8.768 1.00 71.69 90 ARG A CA 1
ATOM 738 C C . ARG A 1 90 ? 0.386 -11.660 -8.754 1.00 71.69 90 ARG A C 1
ATOM 740 O O . ARG A 1 90 ? 1.186 -11.551 -9.673 1.00 71.69 90 ARG A O 1
ATOM 747 N N . GLY A 1 91 ? 0.567 -12.516 -7.748 1.00 64.94 91 GLY A N 1
ATOM 748 C CA . GLY A 1 91 ? 1.729 -13.406 -7.639 1.00 64.94 91 GLY A CA 1
ATOM 749 C C . GLY A 1 91 ? 1.613 -14.712 -8.437 1.00 64.94 91 GLY A C 1
ATOM 750 O O . GLY A 1 91 ? 2.605 -15.426 -8.573 1.00 64.94 91 GLY A O 1
ATOM 751 N N . VAL A 1 92 ? 0.429 -15.034 -8.978 1.00 68.75 92 VAL A N 1
ATOM 752 C CA . VAL A 1 92 ? 0.157 -16.329 -9.636 1.00 68.75 92 VAL A CA 1
ATOM 753 C C . VAL A 1 92 ? 0.959 -16.480 -10.930 1.00 68.75 92 VAL A C 1
ATOM 755 O O . VAL A 1 92 ? 1.513 -17.543 -11.197 1.00 68.75 92 VAL A O 1
ATOM 758 N N . ASP A 1 93 ? 1.099 -15.395 -11.693 1.00 69.12 93 ASP A N 1
ATOM 759 C CA . ASP A 1 93 ? 1.877 -15.365 -12.937 1.00 69.12 93 ASP A CA 1
ATOM 760 C C . ASP A 1 93 ? 3.391 -15.185 -12.704 1.00 69.12 93 ASP A C 1
ATOM 762 O O . ASP A 1 93 ? 4.154 -15.028 -13.665 1.00 69.12 93 ASP A O 1
ATOM 766 N N . GLY A 1 94 ? 3.831 -15.199 -11.440 1.00 76.00 94 GLY A N 1
ATOM 767 C CA . GLY A 1 94 ? 5.205 -14.951 -11.019 1.00 76.00 94 GLY A CA 1
ATOM 768 C C . GLY A 1 94 ? 5.571 -13.467 -10.929 1.00 76.00 94 GLY A C 1
ATOM 769 O O . GLY A 1 94 ? 4.768 -12.571 -11.180 1.00 76.00 94 GLY A O 1
ATOM 770 N N . VAL A 1 95 ? 6.827 -13.207 -10.565 1.00 81.19 95 VAL A N 1
ATOM 771 C CA . VAL A 1 95 ? 7.370 -11.853 -10.401 1.00 81.19 95 VAL A CA 1
ATOM 772 C C . VAL A 1 95 ? 8.127 -11.389 -11.643 1.00 81.19 95 VAL A C 1
ATOM 774 O O . VAL A 1 95 ? 8.808 -12.169 -12.311 1.00 81.19 95 VAL A O 1
ATOM 777 N N . GLU A 1 96 ? 8.057 -10.095 -11.932 1.00 82.69 96 GLU A N 1
ATOM 778 C CA . GLU A 1 96 ? 8.855 -9.464 -12.979 1.00 82.69 96 GLU A CA 1
ATOM 779 C C . GLU A 1 96 ? 10.215 -9.033 -12.413 1.00 82.69 96 GLU A C 1
ATOM 781 O O . GLU A 1 96 ? 10.302 -8.323 -11.405 1.00 82.69 96 GLU A O 1
ATOM 786 N N . ARG A 1 97 ? 11.301 -9.463 -13.062 1.00 79.56 97 ARG A N 1
ATOM 787 C CA . ARG A 1 97 ? 12.642 -8.920 -12.817 1.00 79.56 97 ARG A CA 1
ATOM 788 C C . ARG A 1 97 ? 12.904 -7.832 -13.849 1.00 79.56 97 ARG A C 1
ATOM 790 O O . ARG A 1 97 ? 12.694 -8.058 -15.032 1.00 79.56 97 ARG A O 1
ATOM 797 N N . GLY A 1 98 ? 13.343 -6.660 -13.394 1.00 81.38 98 GLY A N 1
ATOM 798 C CA . GLY A 1 98 ? 13.708 -5.570 -14.299 1.00 81.38 98 GLY A CA 1
ATOM 799 C C . GLY A 1 98 ? 14.931 -5.904 -15.158 1.00 81.38 98 GLY A C 1
ATOM 800 O O . GLY A 1 98 ? 15.671 -6.844 -14.863 1.00 81.38 98 GLY A O 1
ATOM 801 N N . SER A 1 99 ? 15.161 -5.093 -16.184 1.00 87.56 99 SER A N 1
ATOM 802 C CA . SER A 1 99 ? 16.332 -5.145 -17.061 1.00 87.56 99 SER A CA 1
ATOM 803 C C . SER A 1 99 ? 17.217 -3.907 -16.873 1.00 87.56 99 SER A C 1
ATOM 805 O O . SER A 1 99 ? 16.811 -2.905 -16.275 1.00 87.56 99 SER A O 1
ATOM 807 N N . TYR A 1 100 ? 18.455 -3.980 -17.356 1.00 89.06 100 TYR A N 1
ATOM 808 C CA . TYR A 1 100 ? 19.345 -2.831 -17.486 1.00 89.06 100 TYR A CA 1
ATOM 809 C C . TYR A 1 100 ? 19.336 -2.345 -18.932 1.00 89.06 100 TYR A C 1
ATOM 811 O O . TYR A 1 100 ? 19.674 -3.105 -19.833 1.00 89.06 100 TYR A O 1
ATOM 819 N N . LEU A 1 101 ? 19.042 -1.064 -19.134 1.00 90.62 101 LEU A N 1
ATOM 820 C CA . LEU A 1 101 ? 19.350 -0.357 -20.370 1.00 90.62 101 LEU A CA 1
ATOM 821 C C . LEU A 1 101 ? 20.548 0.557 -20.105 1.00 90.62 101 LEU A C 1
ATOM 823 O O . LEU A 1 101 ? 20.467 1.485 -19.300 1.00 90.62 101 LEU A O 1
ATOM 827 N N . ILE A 1 102 ? 21.676 0.259 -20.739 1.00 90.00 102 ILE A N 1
ATOM 828 C CA . ILE A 1 102 ? 22.912 1.031 -20.628 1.00 90.00 102 ILE A CA 1
ATOM 829 C C . ILE A 1 102 ? 23.055 1.851 -21.904 1.00 90.00 102 ILE A C 1
ATOM 831 O O . ILE A 1 102 ? 23.360 1.311 -22.965 1.00 90.00 102 ILE A O 1
ATOM 835 N N . ILE A 1 103 ? 22.845 3.158 -21.785 1.00 89.12 103 ILE A N 1
ATOM 836 C CA . ILE A 1 103 ? 23.047 4.108 -22.877 1.00 89.12 103 ILE A CA 1
ATOM 837 C C . ILE A 1 103 ? 24.446 4.694 -22.737 1.00 89.12 103 ILE A C 1
ATOM 839 O O . ILE A 1 103 ? 24.780 5.258 -21.694 1.00 89.12 103 ILE A O 1
ATOM 843 N N . THR A 1 104 ? 25.268 4.550 -23.773 1.00 89.00 104 THR A N 1
ATOM 844 C CA . THR A 1 104 ? 26.651 5.040 -23.766 1.00 89.00 104 THR A CA 1
ATOM 845 C C . THR A 1 104 ? 27.009 5.703 -25.091 1.00 89.00 104 THR A C 1
ATOM 847 O O . THR A 1 104 ? 26.392 5.435 -26.121 1.00 89.00 104 THR A O 1
ATOM 850 N N . HIS A 1 105 ? 28.004 6.586 -25.082 1.00 89.31 105 HIS A N 1
ATOM 851 C CA . HIS A 1 105 ? 28.567 7.092 -26.329 1.00 89.31 105 HIS A CA 1
ATOM 852 C C . HIS A 1 105 ? 29.281 5.945 -27.052 1.00 89.31 105 HIS A C 1
ATOM 854 O O . HIS A 1 105 ? 29.931 5.124 -26.411 1.00 89.31 105 HIS A O 1
ATOM 860 N N . ASP A 1 106 ? 29.229 5.933 -28.383 1.00 87.31 106 ASP A N 1
ATOM 861 C CA . ASP A 1 106 ? 29.856 4.917 -29.239 1.00 87.31 106 ASP A CA 1
ATOM 862 C C . ASP A 1 106 ? 31.328 4.630 -28.900 1.00 87.31 106 ASP A C 1
ATOM 864 O O . ASP A 1 106 ? 31.772 3.490 -28.970 1.00 87.31 106 ASP A O 1
ATOM 868 N N . GLN A 1 107 ? 32.074 5.652 -28.467 1.00 91.25 107 GLN A N 1
ATOM 869 C CA . GLN A 1 107 ? 33.483 5.536 -28.096 1.00 91.25 107 GLN A CA 1
ATOM 870 C C . GLN A 1 107 ? 33.720 4.783 -26.779 1.00 91.25 107 GLN A C 1
ATOM 872 O O . GLN A 1 107 ? 34.856 4.432 -26.511 1.00 91.25 107 GLN A O 1
ATOM 877 N N . PHE A 1 108 ? 32.678 4.580 -25.964 1.00 91.25 108 PHE A N 1
ATOM 878 C CA . PHE A 1 108 ? 32.752 3.977 -24.629 1.00 91.25 108 PHE A CA 1
ATOM 879 C C . PHE A 1 108 ? 32.042 2.614 -24.538 1.00 91.25 108 PHE A C 1
ATOM 881 O O . PHE A 1 108 ? 31.722 2.144 -23.441 1.00 91.25 108 PHE A O 1
ATOM 888 N N . ILE A 1 109 ? 31.705 1.998 -25.678 1.00 89.38 109 ILE A N 1
ATOM 889 C CA . ILE A 1 109 ? 31.018 0.695 -25.712 1.00 89.38 109 ILE A CA 1
ATOM 890 C C . ILE A 1 109 ? 31.920 -0.413 -25.158 1.00 89.38 109 ILE A C 1
ATOM 892 O O . ILE A 1 109 ? 31.470 -1.244 -24.366 1.00 89.38 109 ILE A O 1
ATOM 896 N N . GLU A 1 110 ? 33.192 -0.422 -25.545 1.00 91.94 110 GLU A N 1
ATOM 897 C CA . GLU A 1 110 ? 34.139 -1.458 -25.123 1.00 91.94 110 GLU A CA 1
ATOM 898 C C . GLU A 1 110 ? 34.470 -1.326 -23.630 1.00 91.94 110 GLU A C 1
ATOM 900 O O . GLU A 1 110 ? 34.551 -2.315 -22.901 1.00 91.94 110 GLU A O 1
ATOM 905 N N . GLU A 1 111 ? 34.564 -0.097 -23.132 1.00 93.12 111 GLU A N 1
ATOM 906 C CA . GLU A 1 111 ? 34.841 0.219 -21.733 1.00 93.12 111 GLU A CA 1
ATOM 907 C C . GLU A 1 111 ? 33.688 -0.181 -20.809 1.00 93.12 111 GLU A C 1
ATOM 909 O O . GLU A 1 111 ? 33.922 -0.548 -19.653 1.00 93.12 111 GLU A O 1
ATOM 914 N N . ILE A 1 112 ? 32.441 -0.133 -21.294 1.00 94.06 112 ILE A N 1
ATOM 915 C CA . ILE A 1 112 ? 31.265 -0.526 -20.507 1.00 94.06 112 ILE A CA 1
ATOM 916 C C . ILE A 1 112 ? 30.966 -2.029 -20.594 1.00 94.06 112 ILE A C 1
ATOM 918 O O . ILE A 1 112 ? 30.244 -2.566 -19.743 1.00 94.06 112 ILE A O 1
ATOM 922 N N . ALA A 1 113 ? 31.551 -2.734 -21.568 1.00 92.62 113 ALA A N 1
ATOM 923 C CA . ALA A 1 113 ? 31.334 -4.162 -21.784 1.00 92.62 113 ALA A CA 1
ATOM 924 C C . ALA A 1 113 ? 31.603 -5.027 -20.530 1.00 92.62 113 ALA A C 1
ATOM 926 O O . ALA A 1 113 ? 30.758 -5.876 -20.223 1.00 92.62 113 ALA A O 1
ATOM 927 N N . PRO A 1 114 ? 32.667 -4.798 -19.723 1.00 95.69 114 PRO A N 1
ATOM 928 C CA . PRO A 1 114 ? 32.894 -5.557 -18.492 1.00 95.69 114 PRO A CA 1
ATOM 929 C C . PRO A 1 114 ? 31.763 -5.409 -17.467 1.00 95.69 114 PRO A C 1
ATOM 931 O O . PRO A 1 114 ? 31.401 -6.378 -16.795 1.00 95.69 114 PRO A O 1
ATOM 934 N N . LEU A 1 115 ? 31.171 -4.214 -17.349 1.00 94.50 115 LEU A N 1
ATOM 935 C CA . LEU A 1 115 ? 30.044 -3.971 -16.447 1.00 94.50 115 LEU A CA 1
ATOM 936 C C . LEU A 1 115 ? 28.780 -4.679 -16.945 1.00 94.50 115 LEU A C 1
ATOM 938 O O . LEU A 1 115 ? 28.087 -5.323 -16.151 1.00 94.50 115 LEU A O 1
ATOM 942 N N . ALA A 1 116 ? 28.492 -4.570 -18.244 1.00 94.19 116 ALA A N 1
ATOM 943 C CA . ALA A 1 116 ? 27.342 -5.222 -18.859 1.00 94.19 116 ALA A CA 1
ATOM 944 C C . ALA A 1 116 ? 27.427 -6.750 -18.710 1.00 94.19 116 ALA A C 1
ATOM 946 O O . ALA A 1 116 ? 26.462 -7.390 -18.287 1.00 94.19 116 ALA A O 1
ATOM 947 N N . GLU A 1 117 ? 28.603 -7.328 -18.965 1.00 95.62 117 GLU A N 1
ATOM 948 C CA . GLU A 1 117 ? 28.857 -8.761 -18.804 1.00 95.62 117 GLU A CA 1
ATOM 949 C C . GLU A 1 117 ? 28.725 -9.198 -17.343 1.00 95.62 117 GLU A C 1
ATOM 951 O O . GLU A 1 117 ? 28.072 -10.195 -17.035 1.00 95.62 117 GLU A O 1
ATOM 956 N N . TRP A 1 118 ? 29.276 -8.424 -16.406 1.00 95.62 118 TRP A N 1
ATOM 957 C CA . TRP A 1 118 ? 29.135 -8.710 -14.979 1.00 95.62 118 TRP A CA 1
ATOM 958 C C . TRP A 1 118 ? 27.670 -8.747 -14.528 1.00 95.62 118 TRP A C 1
ATOM 960 O O . TRP A 1 118 ? 27.284 -9.597 -13.721 1.00 95.62 118 TRP A O 1
ATOM 970 N N . LYS A 1 119 ? 26.837 -7.842 -15.049 1.00 93.38 119 LYS A N 1
ATOM 971 C CA . LYS A 1 119 ? 25.399 -7.813 -14.760 1.00 93.38 119 LYS A CA 1
ATOM 972 C C . LYS A 1 119 ? 24.664 -8.990 -15.409 1.00 93.38 119 LYS A C 1
ATOM 974 O O . LYS A 1 119 ? 23.878 -9.631 -14.709 1.00 93.38 119 LYS A O 1
ATOM 979 N N . ARG A 1 120 ? 24.9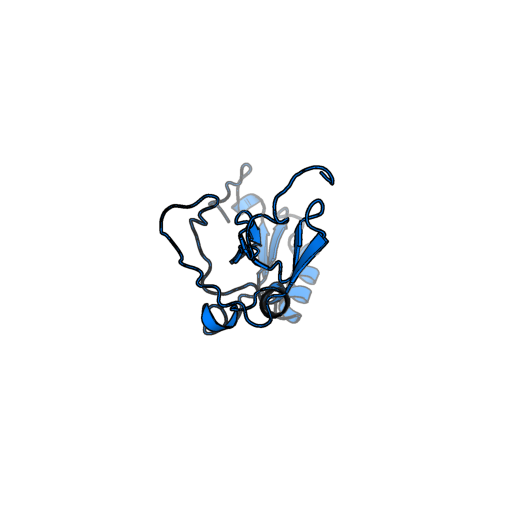94 -9.359 -16.652 1.00 93.62 120 ARG A N 1
ATOM 980 C CA . ARG A 1 120 ? 24.461 -10.571 -17.308 1.00 93.62 120 ARG A CA 1
ATOM 981 C C . ARG A 1 120 ? 24.826 -11.846 -16.551 1.00 93.62 120 ARG A C 1
ATOM 983 O O . ARG A 1 120 ? 23.949 -12.654 -16.259 1.00 93.62 120 ARG A O 1
ATOM 990 N N . ARG A 1 121 ? 26.074 -11.977 -16.089 1.00 93.62 121 ARG A N 1
ATOM 991 C CA . ARG A 1 121 ? 26.520 -13.099 -15.237 1.00 93.62 121 ARG A CA 1
ATOM 992 C C . ARG A 1 121 ? 25.773 -13.200 -13.906 1.00 93.62 121 ARG A C 1
ATOM 994 O O . ARG A 1 121 ? 25.663 -14.288 -13.353 1.00 93.62 121 ARG A O 1
ATOM 1001 N N . LYS A 1 122 ? 25.254 -12.085 -13.388 1.00 90.75 122 LYS A N 1
ATOM 1002 C CA . LYS A 1 122 ? 24.379 -12.055 -12.203 1.00 90.75 122 LYS A CA 1
ATOM 1003 C C . LYS A 1 122 ? 22.919 -12.420 -12.509 1.00 90.75 122 LYS A C 1
ATOM 1005 O O . LYS A 1 122 ? 22.102 -12.409 -11.591 1.00 90.75 122 LYS A O 1
ATOM 1010 N N . GLY A 1 123 ? 22.596 -12.741 -13.762 1.00 87.56 123 GLY A N 1
ATOM 1011 C CA . GLY A 1 123 ? 21.262 -13.137 -14.207 1.00 87.56 123 GLY A CA 1
ATOM 1012 C C . GLY A 1 123 ? 20.337 -11.966 -14.535 1.00 87.56 123 GLY A C 1
ATOM 1013 O O . GLY A 1 123 ? 19.122 -12.141 -14.502 1.00 87.56 123 GLY A O 1
ATOM 1014 N N . TRP A 1 124 ? 20.886 -10.777 -14.800 1.00 89.69 124 TRP A N 1
ATOM 1015 C CA . TRP A 1 124 ? 20.104 -9.642 -15.290 1.00 89.69 124 TRP A CA 1
ATOM 1016 C C . TRP A 1 124 ? 20.059 -9.639 -16.813 1.00 89.69 124 TRP A C 1
ATOM 1018 O O . TRP A 1 124 ? 21.069 -9.916 -17.457 1.00 89.69 124 TRP A O 1
ATOM 1028 N N . ASP A 1 125 ? 18.916 -9.257 -17.374 1.00 89.88 125 ASP A N 1
ATOM 1029 C CA . ASP A 1 125 ? 18.838 -8.878 -18.780 1.00 89.88 125 ASP A CA 1
ATOM 1030 C C . ASP A 1 125 ? 19.457 -7.484 -18.954 1.00 89.88 125 ASP A C 1
ATOM 1032 O O . ASP A 1 125 ? 19.168 -6.572 -18.172 1.00 89.88 125 ASP A O 1
ATOM 1036 N N . VAL A 1 126 ? 20.372 -7.333 -19.910 1.00 92.88 126 VAL A N 1
ATOM 1037 C CA . VAL A 1 126 ? 21.158 -6.107 -20.098 1.00 92.88 126 VAL A CA 1
ATOM 1038 C C . VAL A 1 126 ? 21.244 -5.792 -21.581 1.00 92.88 126 VAL A C 1
ATOM 1040 O O . VAL A 1 126 ? 21.855 -6.543 -22.341 1.00 92.88 126 VAL A O 1
ATOM 1043 N N . VAL A 1 127 ? 20.712 -4.637 -21.959 1.00 91.62 127 VAL A N 1
ATOM 1044 C CA . VAL A 1 127 ? 20.798 -4.071 -23.303 1.00 91.62 127 VAL A CA 1
ATOM 1045 C C . VAL A 1 127 ? 21.766 -2.895 -23.260 1.00 91.62 127 VAL A C 1
ATOM 1047 O O . VAL A 1 127 ? 21.621 -1.994 -22.433 1.00 91.62 127 VAL A O 1
ATOM 1050 N N . VAL A 1 128 ? 22.778 -2.914 -24.125 1.00 90.19 128 VAL A N 1
ATOM 1051 C CA . VAL A 1 128 ? 23.705 -1.791 -24.311 1.00 90.19 128 VAL A CA 1
ATOM 1052 C C . VAL A 1 128 ? 23.362 -1.136 -25.639 1.00 90.19 128 VAL A C 1
ATOM 1054 O O . VAL A 1 128 ? 23.425 -1.799 -26.673 1.00 90.19 128 VAL A O 1
ATOM 1057 N N . THR A 1 129 ? 23.015 0.149 -25.609 1.00 88.56 129 THR A N 1
ATOM 1058 C CA . THR A 1 129 ? 22.604 0.894 -26.802 1.00 88.56 129 THR A CA 1
ATOM 1059 C C . THR A 1 129 ? 23.490 2.128 -26.972 1.00 88.56 129 THR A C 1
ATOM 1061 O O . THR A 1 129 ? 23.610 2.925 -26.034 1.00 88.56 129 THR A O 1
ATOM 1064 N N . PRO A 1 130 ? 24.129 2.312 -28.139 1.00 87.25 130 PRO A N 1
ATOM 1065 C CA . PRO A 1 130 ? 24.923 3.502 -28.398 1.00 87.25 130 PRO A CA 1
ATOM 1066 C C . PRO A 1 130 ? 24.036 4.723 -28.636 1.00 87.25 130 PRO A C 1
ATOM 1068 O O . PRO A 1 130 ? 22.957 4.616 -29.216 1.00 87.25 130 PRO A O 1
ATOM 1071 N N . LEU A 1 131 ? 24.516 5.901 -28.237 1.00 83.62 131 LEU A N 1
ATOM 1072 C CA . LEU A 1 131 ? 23.794 7.164 -28.402 1.00 83.62 131 LEU A CA 1
ATOM 1073 C C . LEU A 1 131 ? 23.455 7.461 -29.876 1.00 83.62 131 LEU A C 1
ATOM 1075 O O . LEU A 1 131 ? 22.414 8.052 -30.157 1.00 83.62 131 LEU A O 1
ATOM 1079 N N . SER A 1 132 ? 24.289 6.999 -30.815 1.00 80.31 132 SER A N 1
ATOM 1080 C CA . SER A 1 132 ? 24.044 7.092 -32.260 1.00 80.31 132 SER A CA 1
ATOM 1081 C C . SER A 1 132 ? 22.752 6.409 -32.728 1.00 80.31 132 SER A C 1
ATOM 1083 O O . SER A 1 132 ? 22.164 6.848 -33.714 1.00 80.31 132 SER A O 1
ATOM 1085 N N . VAL A 1 133 ? 22.284 5.377 -32.019 1.00 77.00 133 VAL A N 1
ATOM 1086 C CA . VAL A 1 133 ? 21.074 4.608 -32.364 1.00 77.00 133 VAL A CA 1
ATOM 1087 C C . VAL A 1 133 ? 19.795 5.264 -31.829 1.00 77.00 133 VAL A C 1
ATOM 1089 O O . VAL A 1 133 ? 18.740 5.096 -32.429 1.00 77.00 133 VAL A O 1
ATOM 1092 N N . ILE A 1 134 ? 19.877 6.039 -30.743 1.00 69.25 134 ILE A N 1
ATOM 1093 C CA . ILE A 1 134 ? 18.708 6.602 -30.029 1.00 69.25 134 ILE A CA 1
ATOM 1094 C C . ILE A 1 134 ? 18.390 8.045 -30.475 1.00 69.25 134 ILE A C 1
ATOM 1096 O O . ILE A 1 134 ? 17.331 8.585 -30.172 1.00 69.25 134 ILE A O 1
ATOM 1100 N N . GLY A 1 135 ? 19.301 8.680 -31.221 1.00 58.16 135 GLY A N 1
ATOM 1101 C CA . GLY A 1 135 ? 19.165 10.066 -31.665 1.00 58.16 135 GLY A CA 1
ATOM 1102 C C . GLY A 1 135 ? 19.419 11.093 -30.551 1.00 58.16 135 GLY A C 1
ATOM 1103 O O . GLY A 1 135 ? 19.395 10.801 -29.358 1.00 58.16 135 GLY A O 1
ATOM 1104 N N . SER A 1 136 ? 19.682 12.342 -30.938 1.00 54.84 136 SER A N 1
ATOM 1105 C CA . SER A 1 136 ? 20.040 13.450 -30.032 1.00 54.84 136 SER A CA 1
ATOM 1106 C C . SER A 1 136 ? 18.858 14.027 -29.232 1.00 54.84 136 SER A C 1
ATOM 1108 O O . SER A 1 136 ? 19.014 15.021 -28.523 1.00 54.84 136 SER A O 1
ATOM 1110 N N . SER A 1 137 ? 17.665 13.436 -29.335 1.00 53.94 137 SER A N 1
ATOM 1111 C CA . SER A 1 137 ? 16.450 13.845 -28.614 1.00 53.94 137 SER A CA 1
ATOM 1112 C C . SER A 1 137 ? 15.570 12.622 -28.321 1.00 53.94 137 SER A C 1
ATOM 1114 O O . SER A 1 137 ? 14.517 12.478 -28.937 1.00 53.94 137 SER A O 1
ATOM 1116 N N . PRO A 1 138 ? 16.007 11.713 -27.431 1.00 53.28 138 PRO A N 1
ATOM 1117 C CA . PRO A 1 138 ? 15.296 10.464 -27.186 1.00 53.28 138 PRO A CA 1
ATOM 1118 C C . PRO A 1 138 ? 13.936 10.738 -26.534 1.00 53.28 138 PRO A C 1
ATOM 1120 O O . PRO A 1 138 ? 13.853 11.411 -25.500 1.00 53.28 138 PRO A O 1
ATOM 1123 N N . SER A 1 139 ? 12.867 10.220 -27.136 1.00 51.91 139 SER A N 1
ATOM 1124 C CA . SER A 1 139 ? 11.536 10.194 -26.532 1.00 51.91 139 SER A CA 1
ATOM 1125 C C . SER A 1 139 ? 11.324 8.869 -25.791 1.00 51.91 139 SER A C 1
ATOM 1127 O O . SER A 1 139 ? 11.978 7.871 -26.080 1.00 51.91 139 SER A O 1
ATOM 1129 N N . ALA A 1 140 ? 10.393 8.827 -24.832 1.00 49.59 140 ALA A N 1
ATOM 1130 C CA . ALA A 1 140 ? 10.087 7.608 -24.069 1.00 49.59 140 ALA A CA 1
ATOM 1131 C C . ALA A 1 140 ? 9.583 6.430 -24.936 1.00 49.59 140 ALA A C 1
ATOM 1133 O O . ALA A 1 140 ? 9.417 5.333 -24.419 1.00 49.59 140 ALA A O 1
ATOM 1134 N N . THR A 1 141 ? 9.315 6.664 -26.223 1.00 54.53 141 THR A N 1
ATOM 1135 C CA . THR A 1 141 ? 8.895 5.666 -27.215 1.00 54.53 141 THR A CA 1
ATOM 1136 C C . THR A 1 141 ? 10.044 5.070 -28.035 1.00 54.53 141 THR A C 1
ATOM 1138 O O . THR A 1 141 ? 9.805 4.111 -28.762 1.00 54.53 141 THR A O 1
ATOM 1141 N N . ASP A 1 142 ? 11.266 5.600 -27.917 1.00 46.69 142 ASP A N 1
ATOM 1142 C CA . ASP A 1 142 ? 12.453 5.122 -28.651 1.00 46.69 142 ASP A CA 1
ATOM 1143 C C . ASP A 1 142 ? 13.281 4.084 -27.858 1.00 46.69 142 ASP A C 1
ATOM 1145 O O . ASP A 1 142 ? 14.349 3.661 -28.307 1.00 46.69 142 ASP A O 1
ATOM 1149 N N . ILE A 1 143 ? 12.798 3.687 -26.670 1.00 46.53 143 ILE A N 1
ATOM 1150 C CA . ILE A 1 143 ? 13.435 2.762 -25.714 1.00 46.53 143 ILE A CA 1
ATOM 1151 C C . ILE A 1 143 ? 12.466 1.700 -25.198 1.00 46.53 143 ILE A C 1
ATOM 1153 O O . ILE A 1 143 ? 11.288 2.034 -24.942 1.00 46.53 143 ILE A O 1
#

Radius of gyration: 25.29 Å; chains: 1; bounding box: 57×36×63 Å

Foldseek 3Di:
DLVDQDKPPNDQKDKAAWDDDPQDTDIDIDGRQWIAGNVVRDIHGHPDDDDDDDDDDDHDPDDPDHDLAAAPVCVVVCVVPPPCSVVVCSPVVHHDYDAAEAEEAPVCPVVCVVVQVVCVVVVHHYHYDYCVQQDPDHDPVSD